Protein AF-A0A5T2U397-F1 (afdb_monomer)

Foldseek 3Di:
DPPDDQQADDPVLLVLLVCLLPVDDNVVSQVVCVVLVFDADPDSVRSSVRRRVVLSVCCVPPVPSSVVSSVVSCCQNVQWDDDPPDIDGNDDDPPVVVVVVLVVVVVVCVPDPADPDPVVVDDDPVCLVVDDAPDWDWRDWDDDDPDIDTDTDGRHDPPPDDDPDPVPPDDD

Sequence (172 aa):
MTGSVPVVLSESELKSILTLTERFTWNVARPIIASLGLPTGRGREATNEKILESLIDLKSKDRQKFDGIMANVNDLIFGQVVYGEKAIFSLTVDNSVIKTLNDRFSFQWNLMNQPSLLVDSILDDVQLQNAVKNQPELVNYSIQNTQSILVFSSVRELVVREKIPPSALAQY

Solvent-accessible surface area (backbone atoms only — not comparable to full-atom values): 10754 Å² total; per-residue (Å²): 133,87,75,78,74,81,76,71,75,50,73,67,59,49,51,52,56,51,46,56,56,66,75,36,62,63,89,60,24,52,59,53,44,46,74,70,72,42,60,80,43,98,46,70,67,56,18,53,55,45,36,53,54,52,48,36,50,30,51,72,77,37,49,68,62,37,52,52,49,51,49,54,52,47,50,59,57,70,31,41,51,73,58,88,96,42,80,45,76,61,77,91,68,59,67,70,58,54,49,53,52,49,56,50,51,53,53,52,55,74,72,45,89,72,70,92,46,76,69,74,73,59,72,52,78,68,53,55,71,72,48,68,60,72,45,79,41,84,76,46,79,49,76,55,94,97,43,75,51,77,41,70,47,62,50,72,71,82,78,79,80,70,83,75,56,79,86,75,56,83,82,128

Organism: Salmonella enterica (NCBI:txid28901)

pLDDT: mean 78.35, std 14.13, range [38.03, 92.44]

Mean predicted aligned error: 15.19 Å

Radius of gyration: 23.56 Å; Cα contacts (8 Å, |Δi|>4): 127; chains: 1; bounding box: 52×44×75 Å

Nearest PDB structures (foldseek):
  1a32-assembly1_A  TM=4.540E-01  e=9.486E+00  Geobacillus stearothermophilus
  6b8h-assembly1_o  TM=2.029E-01  e=6.629E+00  Saccharomyces cerevisiae S288C

Secondary structure (DSSP, 8-state):
----PPP---HHHHHHHHHHHHSS-HHHHHHHHHHTT----SSHHHHHHHHHHHHHHHHHH-HHHHHHHHHHHHHHHHTEEEETTEEEE-----HHHHHHHHHHHHHHHHHS---SSGGGGS--HHHHHHSPBT--EEEEEEEETTEEEEEEE-BPP--------GGGSPP-

Structure (mmCIF, N/CA/C/O backbone):
data_AF-A0A5T2U397-F1
#
_entry.id   AF-A0A5T2U397-F1
#
loop_
_atom_site.group_PDB
_atom_site.id
_atom_site.type_symbol
_atom_site.label_atom_id
_atom_site.label_alt_id
_atom_site.label_comp_id
_atom_site.label_asym_id
_atom_site.label_entity_id
_atom_site.label_seq_id
_atom_site.pdbx_PDB_ins_code
_atom_site.Cartn_x
_atom_site.Cartn_y
_atom_site.Cartn_z
_atom_site.occupancy
_atom_site.B_iso_or_equiv
_atom_site.auth_seq_id
_atom_site.auth_comp_id
_atom_site.auth_asym_id
_atom_site.auth_atom_id
_atom_site.pdbx_PDB_model_num
ATOM 1 N N . MET A 1 1 ? 26.317 2.665 -42.247 1.00 38.03 1 MET A N 1
ATOM 2 C CA . MET A 1 1 ? 26.560 2.661 -40.790 1.00 38.03 1 MET A CA 1
ATOM 3 C C . MET A 1 1 ? 25.249 2.985 -40.091 1.00 38.03 1 MET A C 1
ATOM 5 O O . MET A 1 1 ? 24.929 4.150 -39.918 1.00 38.03 1 MET A O 1
ATOM 9 N N . THR A 1 2 ? 24.438 1.979 -39.769 1.00 45.31 2 THR A N 1
ATOM 10 C CA . THR A 1 2 ? 23.265 2.162 -38.904 1.00 45.31 2 THR A CA 1
ATOM 11 C C . THR A 1 2 ? 23.770 2.184 -37.468 1.00 45.31 2 THR A C 1
ATOM 13 O O . THR A 1 2 ? 23.869 1.141 -36.827 1.00 45.31 2 THR A O 1
ATOM 16 N N . GLY A 1 3 ? 24.209 3.357 -37.006 1.00 43.94 3 GLY A N 1
ATOM 17 C CA . GLY A 1 3 ? 24.558 3.551 -35.603 1.00 43.94 3 GLY A CA 1
ATOM 18 C C . GLY A 1 3 ? 23.321 3.263 -34.764 1.00 43.94 3 GLY A C 1
ATOM 19 O O . GLY A 1 3 ? 22.310 3.948 -34.900 1.00 43.94 3 GLY A O 1
ATOM 20 N N . SER A 1 4 ? 23.372 2.202 -33.965 1.00 55.28 4 SER A N 1
ATOM 21 C CA . SER A 1 4 ? 22.336 1.865 -32.997 1.00 55.28 4 SER A CA 1
ATOM 22 C C . SER A 1 4 ? 22.145 3.055 -32.061 1.00 55.28 4 SER A C 1
ATOM 24 O O . SER A 1 4 ? 23.054 3.396 -31.304 1.00 55.28 4 SER A O 1
ATOM 26 N N . VAL A 1 5 ? 20.988 3.712 -32.154 1.00 61.97 5 VAL A N 1
ATOM 27 C CA . VAL A 1 5 ? 20.612 4.811 -31.259 1.00 61.97 5 VAL A CA 1
ATOM 28 C C . VAL A 1 5 ? 20.641 4.269 -29.826 1.00 61.97 5 VAL A C 1
ATOM 30 O O . VAL A 1 5 ? 20.021 3.229 -29.582 1.00 61.97 5 VAL A O 1
ATOM 33 N N . PRO A 1 6 ? 21.365 4.907 -28.887 1.00 71.94 6 PRO A N 1
ATOM 34 C CA . PRO A 1 6 ? 21.412 4.440 -27.509 1.00 71.94 6 PRO A CA 1
ATOM 35 C C . PRO A 1 6 ? 19.996 4.418 -26.931 1.00 71.94 6 PRO A C 1
ATOM 37 O O . PRO A 1 6 ? 19.263 5.406 -27.002 1.00 71.94 6 PRO A O 1
ATOM 40 N N . VAL A 1 7 ? 19.599 3.267 -26.387 1.00 79.00 7 VAL A N 1
ATOM 41 C CA . VAL A 1 7 ? 18.312 3.123 -25.707 1.00 79.00 7 VAL A CA 1
ATOM 42 C C . VAL A 1 7 ? 18.385 3.940 -24.425 1.00 79.00 7 VAL A C 1
ATOM 44 O O . VAL A 1 7 ? 19.198 3.661 -23.550 1.00 79.00 7 VAL A O 1
ATOM 47 N N . VAL A 1 8 ? 17.543 4.963 -24.331 1.00 86.69 8 VAL A N 1
ATOM 48 C CA . VAL A 1 8 ? 17.439 5.837 -23.162 1.00 86.69 8 VAL A CA 1
ATOM 49 C C . VAL A 1 8 ? 16.023 5.805 -22.601 1.00 86.69 8 VAL A C 1
ATOM 51 O O . VAL A 1 8 ? 15.048 5.483 -23.299 1.00 86.69 8 VAL A O 1
ATOM 54 N N . LEU A 1 9 ? 15.906 6.135 -21.318 1.00 85.19 9 LEU A N 1
ATOM 55 C CA . LEU A 1 9 ? 14.612 6.425 -20.720 1.00 85.19 9 LEU A CA 1
ATOM 56 C C . LEU A 1 9 ? 14.119 7.778 -21.235 1.00 85.19 9 LEU A C 1
ATOM 58 O O . LEU A 1 9 ? 14.885 8.729 -21.376 1.00 85.19 9 LEU A O 1
ATOM 62 N N . SER A 1 10 ? 12.832 7.846 -21.540 1.00 87.81 10 SER A N 1
ATOM 63 C CA . SER A 1 10 ? 12.141 9.102 -21.796 1.00 87.81 10 SER A CA 1
ATOM 64 C C . SER A 1 10 ? 12.023 9.911 -20.505 1.00 87.81 10 SER A C 1
ATOM 66 O O . SER A 1 10 ? 12.126 9.382 -19.396 1.00 87.81 10 SER A O 1
ATOM 68 N N . GLU A 1 11 ? 11.766 11.206 -20.646 1.00 85.38 11 GLU A N 1
ATOM 69 C CA . GLU A 1 11 ? 11.606 12.113 -19.510 1.00 85.38 11 GLU A CA 1
ATOM 70 C C . GLU A 1 11 ? 10.482 11.670 -18.555 1.00 85.38 11 GLU A C 1
ATOM 72 O O . GLU A 1 11 ? 10.632 11.743 -17.335 1.00 85.38 11 GLU A O 1
ATOM 77 N N . SER A 1 12 ? 9.374 11.146 -19.090 1.00 83.88 12 SER A N 1
ATOM 78 C CA . SER A 1 12 ? 8.251 10.650 -18.286 1.00 83.88 12 SER A CA 1
ATOM 79 C C . SER A 1 12 ? 8.600 9.378 -17.510 1.00 83.88 12 SER A C 1
ATOM 81 O O . SER A 1 12 ? 8.246 9.263 -16.334 1.00 83.88 12 SER A O 1
ATOM 83 N N . GLU A 1 13 ? 9.323 8.442 -18.131 1.00 87.81 13 GLU A N 1
ATOM 84 C CA . GLU A 1 13 ? 9.808 7.222 -17.472 1.00 87.81 13 GLU A CA 1
ATOM 85 C C . GLU A 1 13 ? 10.765 7.580 -16.329 1.00 87.81 13 GLU A C 1
ATOM 87 O O . GLU A 1 13 ? 10.585 7.118 -15.202 1.00 87.81 13 GLU A O 1
ATOM 92 N N . LEU A 1 14 ? 11.722 8.477 -16.589 1.00 87.69 14 LEU A N 1
ATOM 93 C CA . LEU A 1 14 ? 12.671 8.957 -15.586 1.00 87.69 14 LEU A CA 1
ATOM 94 C C . LEU A 1 14 ? 11.951 9.619 -14.403 1.00 87.69 14 LEU A C 1
ATOM 96 O O . LEU A 1 14 ? 12.207 9.282 -13.247 1.00 87.69 14 LEU A O 1
ATOM 100 N N . LYS A 1 15 ? 11.008 10.524 -14.686 1.00 85.81 15 LYS A N 1
ATOM 101 C CA . LYS A 1 15 ? 10.243 11.235 -13.656 1.00 85.81 15 LYS A CA 1
ATOM 102 C C . LYS A 1 15 ? 9.416 10.287 -12.792 1.00 85.81 15 LYS A C 1
ATOM 104 O O . LYS A 1 15 ? 9.335 10.488 -11.582 1.00 85.81 15 LYS A O 1
ATOM 109 N N . SER A 1 16 ? 8.836 9.247 -13.386 1.00 85.56 16 SER A N 1
ATOM 110 C CA . SER A 1 16 ? 8.057 8.242 -12.652 1.00 85.56 16 SER A CA 1
ATOM 111 C C . SER A 1 16 ? 8.948 7.467 -11.676 1.00 85.56 16 SER A C 1
ATOM 113 O O . SER A 1 16 ? 8.632 7.352 -10.495 1.00 85.56 16 SER A O 1
ATOM 115 N N . ILE A 1 17 ? 10.127 7.031 -12.123 1.00 85.38 17 ILE A N 1
ATOM 116 C CA . ILE A 1 17 ? 11.084 6.312 -11.271 1.00 85.38 17 ILE A CA 1
ATOM 117 C C . ILE A 1 17 ? 11.622 7.185 -10.134 1.00 85.38 17 ILE A C 1
ATOM 119 O O . ILE A 1 17 ? 11.670 6.730 -8.992 1.00 85.38 17 ILE A O 1
ATOM 123 N N . LEU A 1 18 ? 11.980 8.441 -10.409 1.00 85.31 18 LEU A N 1
ATOM 124 C CA . LEU A 1 18 ? 12.427 9.367 -9.362 1.00 85.31 18 LEU A CA 1
ATOM 125 C C . LEU A 1 18 ? 11.311 9.640 -8.346 1.00 85.31 18 LEU A C 1
ATOM 127 O O . LEU A 1 18 ? 11.536 9.588 -7.138 1.00 85.31 18 LEU A O 1
ATOM 131 N N . THR A 1 19 ? 10.076 9.811 -8.822 1.00 83.38 19 THR A N 1
ATOM 132 C CA . THR A 1 19 ? 8.913 9.993 -7.945 1.00 83.38 19 THR A CA 1
ATOM 133 C C . THR A 1 19 ? 8.720 8.793 -7.013 1.00 83.38 19 THR A C 1
ATOM 135 O O . THR A 1 19 ? 8.432 8.983 -5.833 1.00 83.38 19 THR A O 1
ATOM 138 N N . LEU A 1 20 ? 8.922 7.560 -7.491 1.00 81.62 20 LEU A N 1
ATOM 139 C CA . LEU A 1 20 ? 8.822 6.354 -6.661 1.00 81.62 20 LEU A CA 1
ATOM 140 C C . LEU A 1 20 ? 9.804 6.373 -5.478 1.00 81.62 20 LEU A C 1
ATOM 142 O O . LEU A 1 20 ? 9.455 5.938 -4.380 1.00 81.62 20 LEU A O 1
ATOM 146 N N . THR A 1 21 ? 11.031 6.858 -5.679 1.00 81.00 21 THR A N 1
ATOM 147 C CA . THR A 1 21 ? 12.078 6.795 -4.647 1.00 81.00 21 THR A CA 1
ATOM 148 C C . THR A 1 21 ? 12.099 8.010 -3.724 1.00 81.00 21 THR A C 1
ATOM 150 O O . THR A 1 21 ? 12.498 7.888 -2.557 1.00 81.00 21 THR A O 1
ATOM 153 N N . GLU A 1 22 ? 11.638 9.162 -4.209 1.00 82.44 22 GLU A N 1
ATOM 154 C CA . GLU A 1 22 ? 11.607 10.427 -3.473 1.00 82.44 22 GLU A CA 1
ATOM 155 C C . GLU A 1 22 ? 10.336 10.609 -2.640 1.00 82.44 22 GLU A C 1
ATOM 157 O O . GLU A 1 22 ? 10.405 11.153 -1.537 1.00 82.44 22 GLU A O 1
ATOM 162 N N . ARG A 1 23 ? 9.185 10.120 -3.121 1.00 74.44 23 ARG A N 1
ATOM 163 C CA . ARG A 1 23 ? 7.874 10.399 -2.509 1.00 74.44 23 ARG A CA 1
ATOM 164 C C . ARG A 1 23 ? 7.641 9.680 -1.180 1.00 74.44 23 ARG A C 1
ATOM 166 O O . ARG A 1 23 ? 6.899 10.193 -0.346 1.00 74.44 23 ARG A O 1
ATOM 173 N N . PHE A 1 24 ? 8.270 8.525 -0.949 1.00 70.88 24 PHE A N 1
ATOM 174 C CA . PHE A 1 24 ? 8.192 7.822 0.338 1.00 70.88 24 PHE A CA 1
ATOM 175 C C . PHE A 1 24 ? 9.459 8.000 1.158 1.00 70.88 24 PHE A C 1
ATOM 177 O O . PHE A 1 24 ? 10.569 8.109 0.630 1.00 70.88 24 PHE A O 1
ATOM 184 N N . THR A 1 25 ? 9.311 7.910 2.478 1.00 78.19 25 THR A N 1
ATOM 185 C CA . THR A 1 25 ? 10.452 7.690 3.364 1.00 78.19 25 THR A CA 1
ATOM 186 C C . THR A 1 25 ? 11.204 6.430 2.929 1.00 78.19 25 THR A C 1
ATOM 188 O O . THR A 1 25 ? 10.616 5.443 2.481 1.00 78.19 25 THR A O 1
ATOM 191 N N . TRP A 1 26 ? 12.532 6.454 3.033 1.00 80.81 26 TRP A N 1
ATOM 192 C CA . TRP A 1 26 ? 13.385 5.422 2.435 1.00 80.81 26 TRP A CA 1
ATOM 193 C C . TRP A 1 26 ? 13.087 3.994 2.930 1.00 80.81 26 TRP A C 1
ATOM 195 O O . TRP A 1 26 ? 13.143 3.035 2.162 1.00 80.81 26 TRP A O 1
ATOM 205 N N . ASN A 1 27 ? 12.707 3.858 4.202 1.00 75.44 27 ASN A N 1
ATOM 206 C CA . ASN A 1 27 ? 12.274 2.600 4.813 1.00 75.44 27 ASN A CA 1
ATOM 207 C C . ASN A 1 27 ? 11.004 2.002 4.180 1.00 75.44 27 ASN A C 1
ATOM 209 O O . ASN A 1 27 ? 10.816 0.793 4.265 1.00 75.44 27 ASN A O 1
ATOM 213 N N . VAL A 1 28 ? 10.161 2.823 3.549 1.00 75.62 28 VAL A N 1
ATOM 214 C CA . VAL A 1 28 ? 8.952 2.398 2.827 1.00 75.62 28 VAL A CA 1
ATOM 215 C C . VAL A 1 28 ? 9.245 2.212 1.337 1.00 75.62 28 VAL A C 1
ATOM 217 O O . VAL A 1 28 ? 8.825 1.217 0.754 1.00 75.62 28 VAL A O 1
ATOM 220 N N . ALA A 1 29 ? 10.021 3.114 0.727 1.00 79.50 29 ALA A N 1
ATOM 221 C CA . ALA A 1 29 ? 10.382 3.025 -0.691 1.00 79.50 29 ALA A CA 1
ATOM 222 C C . ALA A 1 29 ? 11.157 1.736 -1.016 1.00 79.50 29 ALA A C 1
ATOM 224 O O . ALA A 1 29 ? 10.879 1.068 -2.010 1.00 79.50 29 ALA A O 1
ATOM 225 N N . ARG A 1 30 ? 12.130 1.360 -0.174 1.00 81.94 30 ARG A N 1
ATOM 226 C CA . ARG A 1 30 ? 13.052 0.253 -0.467 1.00 81.94 30 ARG A CA 1
ATOM 227 C C . ARG A 1 30 ? 12.355 -1.114 -0.615 1.00 81.94 30 ARG A C 1
ATOM 229 O O . ARG A 1 30 ? 12.667 -1.799 -1.589 1.00 81.94 30 ARG A O 1
ATOM 236 N N . PRO A 1 31 ? 11.430 -1.532 0.273 1.00 80.06 31 PRO A N 1
ATOM 237 C CA . PRO A 1 31 ? 10.653 -2.757 0.070 1.00 80.06 31 PRO A CA 1
ATOM 238 C C . PRO A 1 31 ? 9.795 -2.750 -1.201 1.00 80.06 31 PRO A C 1
ATOM 240 O O . PRO A 1 31 ? 9.737 -3.769 -1.882 1.00 80.06 31 PRO A O 1
ATOM 243 N N . ILE A 1 32 ? 9.179 -1.612 -1.548 1.00 80.94 32 ILE A N 1
ATOM 244 C CA . ILE A 1 32 ? 8.340 -1.472 -2.754 1.00 80.94 32 ILE A CA 1
ATOM 245 C C . ILE A 1 32 ? 9.188 -1.642 -4.021 1.00 80.94 32 ILE A C 1
ATOM 247 O O . ILE A 1 32 ? 8.828 -2.382 -4.930 1.00 80.94 32 ILE A O 1
ATOM 251 N N . ILE A 1 33 ? 10.360 -1.004 -4.066 1.00 85.69 33 ILE A N 1
ATOM 252 C CA . ILE A 1 33 ? 11.318 -1.159 -5.171 1.00 85.69 33 ILE A CA 1
ATOM 253 C C . ILE A 1 33 ? 11.720 -2.633 -5.322 1.00 85.69 33 ILE A C 1
ATOM 255 O O . ILE A 1 33 ? 11.709 -3.174 -6.427 1.00 85.69 33 ILE A O 1
ATOM 259 N N . ALA A 1 34 ? 12.030 -3.305 -4.210 1.00 84.62 34 ALA A N 1
ATOM 260 C CA . ALA A 1 34 ? 12.409 -4.713 -4.232 1.00 84.62 34 ALA A CA 1
ATOM 261 C C . ALA A 1 34 ? 11.262 -5.630 -4.703 1.00 84.62 34 ALA A C 1
ATOM 263 O O . ALA A 1 34 ? 11.520 -6.577 -5.445 1.00 84.62 34 ALA A O 1
ATOM 264 N N . SER A 1 35 ? 10.005 -5.353 -4.330 1.00 81.81 35 SER A N 1
ATOM 265 C CA . SER A 1 35 ? 8.851 -6.158 -4.767 1.00 81.81 35 SER A CA 1
ATOM 266 C C . SER A 1 35 ? 8.533 -5.998 -6.254 1.00 81.81 35 SER A C 1
ATOM 268 O O . SER A 1 35 ? 7.986 -6.915 -6.857 1.00 81.81 35 SER A O 1
ATOM 270 N N . LEU A 1 36 ? 8.925 -4.874 -6.864 1.00 84.69 36 LEU A N 1
ATOM 271 C CA . LEU A 1 36 ? 8.894 -4.676 -8.318 1.00 84.69 36 LEU A CA 1
ATOM 272 C C . LEU A 1 36 ? 10.019 -5.434 -9.051 1.00 84.69 36 LEU A C 1
ATOM 274 O O . LEU A 1 36 ? 10.116 -5.363 -10.275 1.00 84.69 36 LEU A O 1
ATOM 278 N N . GLY A 1 37 ? 10.883 -6.150 -8.322 1.00 85.06 37 GLY A N 1
ATOM 279 C CA . GLY A 1 37 ? 12.027 -6.872 -8.880 1.00 85.06 37 GLY A CA 1
ATOM 280 C C . GLY A 1 37 ? 13.177 -5.959 -9.309 1.00 85.06 37 GLY A C 1
ATOM 281 O O . GLY A 1 37 ? 14.049 -6.394 -10.061 1.00 85.06 37 GLY A O 1
ATOM 282 N N . LEU A 1 38 ? 13.183 -4.703 -8.853 1.00 88.88 38 LEU A N 1
ATOM 283 C CA . LEU A 1 38 ? 14.223 -3.732 -9.166 1.00 88.88 38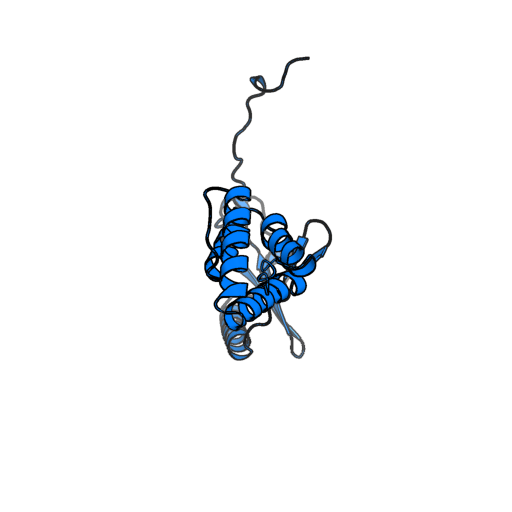 LEU A CA 1
ATOM 284 C C . LEU A 1 38 ? 15.406 -3.844 -8.186 1.00 88.88 38 LEU A C 1
ATOM 286 O O . LEU A 1 38 ? 15.221 -4.157 -7.003 1.00 88.88 38 LEU A O 1
ATOM 290 N N . PRO A 1 39 ? 16.644 -3.585 -8.647 1.00 88.75 39 PRO A N 1
ATOM 291 C CA . PRO A 1 39 ? 17.828 -3.691 -7.804 1.00 88.75 39 PRO A CA 1
ATOM 292 C C . PRO A 1 39 ? 17.838 -2.624 -6.704 1.00 88.75 39 PRO A C 1
ATOM 294 O O . PRO A 1 39 ? 17.391 -1.497 -6.897 1.00 88.75 39 PRO A O 1
ATOM 297 N N . THR A 1 40 ? 18.421 -2.963 -5.550 1.00 86.94 40 THR A N 1
ATOM 298 C CA . THR A 1 40 ? 18.607 -2.016 -4.439 1.00 86.94 40 THR A CA 1
ATOM 299 C C . THR A 1 40 ? 20.090 -1.745 -4.159 1.00 86.94 40 THR A C 1
ATOM 301 O O . THR A 1 40 ? 20.968 -2.606 -4.293 1.00 86.94 40 THR A O 1
ATOM 304 N N . GLY A 1 41 ? 20.393 -0.498 -3.806 1.00 83.94 41 GLY A N 1
ATOM 305 C CA . GLY A 1 41 ? 21.705 -0.016 -3.382 1.00 83.94 41 GLY A CA 1
ATOM 306 C C . GLY A 1 41 ? 21.811 0.132 -1.861 1.00 83.94 41 GLY A C 1
ATOM 307 O O . GLY A 1 41 ? 20.870 -0.145 -1.115 1.00 83.94 41 GLY A O 1
ATOM 308 N N . ARG A 1 42 ? 22.977 0.591 -1.382 1.00 83.00 42 ARG A N 1
ATOM 309 C CA . ARG A 1 42 ? 23.209 0.873 0.052 1.00 83.00 42 ARG A CA 1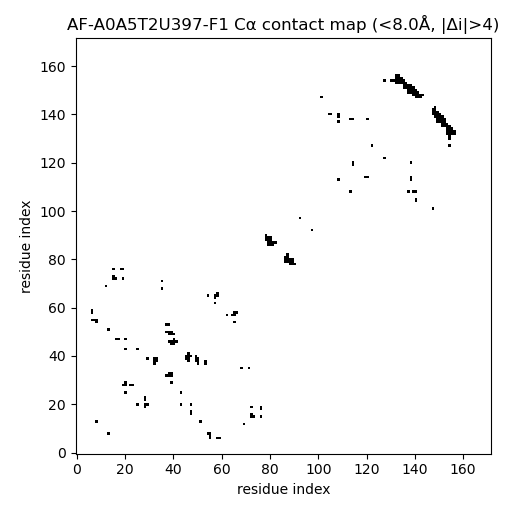
ATOM 310 C C . ARG A 1 42 ? 22.482 2.131 0.555 1.00 83.00 42 ARG A C 1
ATOM 312 O O . ARG A 1 42 ? 22.376 2.322 1.760 1.00 83.00 42 ARG A O 1
ATOM 319 N N . GLY A 1 43 ? 21.957 2.951 -0.350 1.00 84.94 43 GLY A N 1
ATOM 320 C CA . GLY A 1 43 ? 21.209 4.172 -0.060 1.00 84.94 43 GLY A CA 1
ATOM 321 C C . GLY A 1 43 ? 20.307 4.549 -1.233 1.00 84.94 43 GLY A C 1
ATOM 322 O O . GLY A 1 43 ? 20.258 3.821 -2.228 1.00 84.94 43 GLY A O 1
ATOM 323 N N . ARG A 1 44 ? 19.593 5.672 -1.112 1.00 85.06 44 ARG A N 1
ATOM 324 C CA . ARG A 1 44 ? 18.627 6.133 -2.121 1.00 85.06 44 ARG A CA 1
ATOM 325 C C . ARG A 1 44 ? 19.298 6.434 -3.464 1.00 85.06 44 ARG A C 1
ATOM 327 O O . ARG A 1 44 ? 18.889 5.867 -4.467 1.00 85.06 44 ARG A O 1
ATOM 334 N N . GLU A 1 45 ? 20.366 7.228 -3.470 1.00 86.56 45 GLU A N 1
ATOM 335 C CA . GLU A 1 45 ? 21.105 7.609 -4.689 1.00 86.56 45 GLU A CA 1
ATOM 336 C C . GLU A 1 45 ? 21.660 6.384 -5.427 1.00 86.56 45 GLU A C 1
ATOM 338 O O . GLU A 1 45 ? 21.306 6.134 -6.575 1.00 86.56 45 GLU A O 1
ATOM 343 N N . ALA A 1 46 ? 22.395 5.523 -4.716 1.00 87.06 46 ALA A N 1
ATOM 344 C CA . ALA A 1 46 ? 22.920 4.274 -5.272 1.00 87.06 46 ALA A CA 1
ATOM 345 C C . ALA A 1 46 ? 21.823 3.284 -5.713 1.00 87.06 46 ALA A C 1
ATOM 347 O O . ALA A 1 46 ? 22.096 2.340 -6.451 1.00 87.06 46 ALA A O 1
ATOM 348 N N . THR A 1 47 ? 20.594 3.424 -5.209 1.00 88.12 47 THR A N 1
ATOM 349 C CA . THR A 1 47 ? 19.454 2.635 -5.692 1.00 88.12 47 THR A CA 1
ATOM 350 C C . THR A 1 47 ? 18.889 3.237 -6.970 1.00 88.12 47 THR A C 1
ATOM 352 O O . THR A 1 47 ? 18.640 2.487 -7.905 1.00 88.12 47 THR A O 1
ATOM 355 N N . ASN A 1 48 ? 18.753 4.563 -7.045 1.00 88.88 48 ASN A N 1
ATOM 356 C CA . ASN A 1 48 ? 18.318 5.255 -8.257 1.00 88.88 48 ASN A CA 1
ATOM 357 C C . ASN A 1 48 ? 19.229 4.912 -9.438 1.00 88.88 48 ASN A C 1
ATOM 359 O O . ASN A 1 48 ? 18.729 4.466 -10.462 1.00 88.88 48 ASN A O 1
ATOM 363 N N . GLU A 1 49 ? 20.549 5.019 -9.273 1.00 89.00 49 GLU A N 1
ATOM 364 C CA . GLU A 1 49 ? 21.515 4.678 -10.328 1.00 89.00 49 GLU A CA 1
ATOM 365 C C . GLU A 1 49 ? 21.321 3.243 -10.839 1.00 89.00 49 GLU A C 1
ATOM 367 O O . GLU A 1 49 ? 21.111 3.027 -12.032 1.00 89.00 49 GLU A O 1
ATOM 372 N N . LYS A 1 50 ? 21.262 2.264 -9.927 1.00 91.62 50 LYS A N 1
ATOM 373 C CA . LYS A 1 50 ? 21.057 0.852 -10.286 1.00 91.62 50 LYS A CA 1
ATOM 374 C C . LYS A 1 50 ? 19.715 0.584 -10.961 1.00 91.62 50 LYS A C 1
ATOM 376 O O . LYS A 1 50 ? 19.642 -0.260 -11.853 1.00 91.62 50 LYS A O 1
ATOM 381 N N . ILE A 1 51 ? 18.644 1.242 -10.514 1.00 91.00 51 ILE A N 1
ATOM 382 C CA . ILE A 1 51 ? 17.324 1.115 -11.140 1.00 91.00 51 ILE A CA 1
ATOM 383 C C . ILE A 1 51 ? 17.396 1.627 -12.576 1.00 91.00 51 ILE A C 1
ATOM 385 O O . ILE A 1 51 ? 16.931 0.939 -13.481 1.00 91.00 51 ILE A O 1
ATOM 389 N N . LEU A 1 52 ? 17.987 2.805 -12.791 1.00 90.75 52 LEU A N 1
ATOM 390 C CA . LEU A 1 52 ? 18.091 3.414 -14.116 1.00 90.75 52 LEU A CA 1
ATOM 391 C C . LEU A 1 52 ? 18.911 2.537 -15.066 1.00 90.75 52 LEU A C 1
ATOM 393 O O . LEU A 1 52 ? 18.445 2.246 -16.166 1.00 90.75 52 LEU A O 1
ATOM 397 N N . GLU A 1 53 ? 20.067 2.041 -14.622 1.00 90.69 53 GLU A N 1
ATOM 398 C CA . GLU A 1 53 ? 20.888 1.096 -15.389 1.00 90.69 53 GLU A CA 1
ATOM 399 C C . GLU A 1 53 ? 20.107 -0.176 -15.748 1.00 90.69 53 GLU A C 1
ATOM 401 O O . GLU A 1 53 ? 20.061 -0.581 -16.911 1.00 90.69 53 GLU A O 1
ATOM 406 N N . SER A 1 54 ? 19.432 -0.781 -14.765 1.00 91.25 54 SER A N 1
ATOM 407 C CA . SER A 1 54 ? 18.657 -2.006 -14.973 1.00 91.25 54 SER A CA 1
ATOM 408 C C . SER A 1 54 ? 17.462 -1.798 -15.901 1.00 91.25 54 SER A C 1
ATOM 410 O O . SER A 1 54 ? 17.128 -2.703 -16.662 1.00 91.25 54 SER A O 1
ATOM 412 N N . LEU A 1 55 ? 16.793 -0.646 -15.836 1.00 90.75 55 LEU A N 1
ATOM 413 C CA . LEU A 1 55 ? 15.648 -0.335 -16.687 1.00 90.75 55 LEU A CA 1
ATOM 414 C C . LEU A 1 55 ? 16.070 -0.032 -18.123 1.00 90.75 55 LEU A C 1
ATOM 416 O O . LEU A 1 55 ? 15.374 -0.451 -19.042 1.00 90.75 55 LEU A O 1
ATOM 420 N N . ILE A 1 56 ? 17.207 0.637 -18.329 1.00 91.38 56 ILE A N 1
ATOM 421 C CA . ILE A 1 56 ? 17.791 0.832 -19.664 1.00 91.38 56 ILE A CA 1
ATOM 422 C C . ILE A 1 56 ? 18.133 -0.525 -20.291 1.00 91.38 56 ILE A C 1
ATOM 424 O O . ILE A 1 56 ? 17.761 -0.787 -21.439 1.00 91.38 56 ILE A O 1
ATOM 428 N N . ASP A 1 57 ? 18.772 -1.414 -19.523 1.00 90.62 57 ASP A N 1
ATOM 429 C CA . ASP A 1 57 ? 19.102 -2.764 -19.981 1.00 90.62 57 ASP A CA 1
ATOM 430 C C . ASP A 1 57 ? 17.837 -3.565 -20.329 1.00 90.62 57 ASP A C 1
ATOM 432 O O . ASP A 1 57 ? 17.731 -4.115 -21.428 1.00 90.62 57 ASP A O 1
ATOM 436 N N . LEU A 1 58 ? 16.827 -3.548 -19.450 1.00 90.88 58 LEU A N 1
ATOM 437 C CA . LEU A 1 58 ? 15.533 -4.196 -19.684 1.00 90.88 58 LEU A CA 1
ATOM 438 C C . LEU A 1 58 ? 14.813 -3.629 -20.906 1.00 90.88 58 LEU A C 1
ATOM 440 O O . LEU A 1 58 ? 14.341 -4.399 -21.732 1.00 90.88 58 LEU A O 1
ATOM 444 N N . LYS A 1 59 ? 14.779 -2.307 -21.087 1.00 90.81 59 LYS A N 1
ATOM 445 C CA . LYS A 1 59 ? 14.144 -1.672 -22.251 1.00 90.81 59 LYS A CA 1
ATOM 446 C C . LYS A 1 59 ? 14.772 -2.127 -23.570 1.00 90.81 59 LYS A C 1
ATOM 448 O O . LYS A 1 59 ? 14.081 -2.198 -24.585 1.00 90.81 59 LYS A O 1
ATOM 453 N N . SER A 1 60 ? 16.069 -2.443 -23.552 1.00 88.94 60 SER A N 1
ATOM 454 C CA . SER A 1 60 ? 16.794 -2.950 -24.719 1.00 88.94 60 SER A CA 1
ATOM 455 C C . SER A 1 60 ? 16.598 -4.453 -24.965 1.00 88.94 60 SER A C 1
ATOM 457 O O . SER A 1 60 ? 16.489 -4.863 -26.120 1.00 88.94 60 SER A O 1
ATOM 459 N N . LYS A 1 61 ? 16.538 -5.273 -23.904 1.00 91.56 61 LYS A N 1
ATOM 460 C CA . LYS A 1 61 ? 16.524 -6.747 -23.988 1.00 91.56 61 LYS A CA 1
ATOM 461 C C . LYS A 1 61 ? 15.130 -7.366 -23.920 1.00 91.56 61 LYS A C 1
ATOM 463 O O . LYS A 1 61 ? 14.884 -8.381 -24.561 1.00 91.56 61 LYS A O 1
ATOM 468 N N . ASP A 1 62 ? 14.243 -6.781 -23.126 1.00 90.44 62 ASP A N 1
ATOM 469 C CA . ASP A 1 62 ? 12.914 -7.298 -22.807 1.00 90.44 62 ASP A CA 1
ATOM 470 C C . ASP A 1 62 ? 11.933 -6.140 -22.573 1.00 90.44 62 ASP A C 1
ATOM 472 O O . ASP A 1 62 ? 11.629 -5.722 -21.449 1.00 90.44 62 ASP A O 1
ATOM 476 N N . ARG A 1 63 ? 11.435 -5.607 -23.690 1.00 89.94 63 ARG A N 1
ATOM 477 C CA . ARG A 1 63 ? 10.527 -4.460 -23.685 1.00 89.94 63 ARG A CA 1
ATOM 478 C C . ARG A 1 63 ? 9.196 -4.757 -22.993 1.00 89.94 63 ARG A C 1
ATOM 480 O O . ARG A 1 63 ? 8.662 -3.873 -22.339 1.00 89.94 63 ARG A O 1
ATOM 487 N N . GLN A 1 64 ? 8.687 -5.988 -23.076 1.00 91.25 64 GLN A N 1
ATOM 488 C CA . GLN A 1 64 ? 7.428 -6.356 -22.420 1.00 91.25 64 GLN A CA 1
ATOM 489 C C . GLN A 1 64 ? 7.555 -6.293 -20.899 1.00 91.25 64 GLN A C 1
ATOM 491 O O . GLN A 1 64 ? 6.694 -5.727 -20.224 1.00 91.25 64 GLN A O 1
ATOM 496 N N . LYS A 1 65 ? 8.649 -6.831 -20.352 1.00 89.94 65 LYS A N 1
ATOM 497 C CA . LYS A 1 65 ? 8.918 -6.742 -18.917 1.00 89.94 65 LYS A CA 1
ATOM 498 C C . LYS A 1 65 ? 9.145 -5.300 -18.470 1.00 89.94 65 LYS A C 1
ATOM 500 O O . LYS A 1 65 ? 8.655 -4.917 -17.410 1.00 89.94 65 LYS A O 1
ATOM 505 N N . PHE A 1 66 ? 9.852 -4.504 -19.274 1.00 92.44 66 PHE A N 1
ATOM 506 C CA . PHE A 1 66 ? 10.016 -3.072 -19.025 1.00 92.44 66 PHE A CA 1
ATOM 507 C C . PHE A 1 66 ? 8.661 -2.351 -18.942 1.00 92.44 66 PHE A C 1
ATOM 509 O O . PHE A 1 66 ? 8.383 -1.694 -17.938 1.00 92.44 66 PHE A O 1
ATOM 516 N N . ASP A 1 67 ? 7.799 -2.531 -19.946 1.00 91.06 67 ASP A N 1
ATOM 517 C CA . ASP A 1 67 ? 6.484 -1.888 -20.006 1.00 91.06 67 ASP A CA 1
ATOM 518 C C . ASP A 1 67 ? 5.600 -2.310 -18.814 1.00 91.06 67 ASP A C 1
ATOM 520 O O . ASP A 1 67 ? 4.937 -1.470 -18.205 1.00 91.06 67 ASP A O 1
ATOM 524 N N . GLY A 1 68 ? 5.650 -3.586 -18.408 1.00 91.88 68 GLY A N 1
ATOM 525 C CA . GLY A 1 68 ? 4.935 -4.086 -17.229 1.00 91.88 68 GLY A CA 1
ATOM 526 C C . GLY A 1 68 ? 5.417 -3.477 -15.906 1.00 91.88 68 GLY A C 1
ATOM 527 O O . GLY A 1 68 ? 4.603 -3.122 -15.054 1.00 91.88 68 GLY A O 1
ATOM 528 N N . ILE A 1 69 ? 6.732 -3.302 -15.729 1.00 89.94 69 ILE A N 1
ATOM 529 C CA . ILE A 1 69 ? 7.281 -2.619 -14.546 1.00 89.94 69 ILE A CA 1
ATOM 530 C C . ILE A 1 69 ? 6.836 -1.155 -14.530 1.00 89.94 69 ILE A C 1
ATOM 532 O O . ILE A 1 69 ? 6.381 -0.674 -13.494 1.00 89.94 69 ILE A O 1
ATOM 536 N N . MET A 1 70 ? 6.922 -0.455 -15.665 1.00 91.12 70 MET A N 1
ATOM 537 C CA . MET A 1 70 ? 6.504 0.945 -15.756 1.00 91.12 70 MET A CA 1
ATOM 538 C C . MET A 1 70 ? 5.009 1.126 -15.486 1.00 91.12 70 MET A C 1
ATOM 540 O O . MET A 1 70 ? 4.639 2.084 -14.811 1.00 91.12 70 MET A O 1
ATOM 544 N N . ALA A 1 71 ? 4.160 0.202 -15.944 1.00 88.12 71 ALA A N 1
ATOM 545 C CA . ALA A 1 71 ? 2.736 0.203 -15.619 1.00 88.12 71 ALA A CA 1
ATOM 546 C C . ALA A 1 71 ? 2.506 0.104 -14.102 1.00 88.12 71 ALA A C 1
ATOM 548 O O . ALA A 1 71 ? 1.848 0.968 -13.534 1.00 88.12 71 ALA A O 1
ATOM 549 N N . ASN A 1 72 ? 3.150 -0.852 -13.424 1.00 86.50 72 ASN A N 1
ATOM 550 C CA . ASN A 1 72 ? 3.031 -1.001 -11.969 1.00 86.50 72 ASN A CA 1
ATOM 551 C C . ASN A 1 72 ? 3.551 0.225 -11.201 1.00 86.50 72 ASN A C 1
ATOM 553 O O . ASN A 1 72 ? 2.960 0.638 -10.204 1.00 86.50 72 ASN A O 1
ATOM 557 N N . VAL A 1 73 ? 4.661 0.821 -11.650 1.00 86.56 73 VAL A N 1
ATOM 558 C CA . VAL A 1 73 ? 5.195 2.062 -11.066 1.00 86.56 73 VAL A CA 1
ATOM 559 C C . VAL A 1 73 ? 4.189 3.201 -11.219 1.00 86.56 73 VAL A C 1
ATOM 561 O O . VAL A 1 73 ? 3.919 3.917 -10.256 1.00 86.56 73 VAL A O 1
ATOM 564 N N . ASN A 1 74 ? 3.608 3.349 -12.407 1.00 84.56 74 ASN A N 1
ATOM 565 C CA . ASN A 1 74 ? 2.599 4.362 -12.678 1.00 84.56 74 ASN A CA 1
ATOM 566 C C . ASN A 1 74 ? 1.342 4.136 -11.836 1.00 84.56 74 ASN A C 1
ATOM 568 O O . ASN A 1 74 ? 0.884 5.080 -11.201 1.00 84.56 74 ASN A O 1
ATOM 572 N N . ASP A 1 75 ? 0.837 2.909 -11.738 1.00 81.44 75 ASP A N 1
ATOM 573 C CA . ASP A 1 75 ? -0.318 2.574 -10.899 1.00 81.44 75 ASP A CA 1
ATOM 574 C C . ASP A 1 75 ? -0.069 2.925 -9.428 1.00 81.44 75 ASP A C 1
ATOM 576 O O . ASP A 1 75 ? -0.935 3.490 -8.761 1.00 81.44 75 ASP A O 1
ATOM 580 N N . LEU A 1 76 ? 1.143 2.678 -8.923 1.00 77.31 76 LEU A N 1
ATOM 581 C CA . LEU A 1 76 ? 1.528 3.068 -7.567 1.00 77.31 76 LEU A CA 1
ATOM 582 C C . LEU A 1 76 ? 1.578 4.589 -7.388 1.00 77.31 76 LEU A C 1
ATOM 584 O O . LEU A 1 76 ? 1.155 5.092 -6.348 1.00 77.31 76 LEU A O 1
ATOM 588 N N . ILE A 1 77 ? 2.092 5.331 -8.369 1.00 76.88 77 ILE A N 1
ATOM 589 C CA . ILE A 1 77 ? 2.209 6.794 -8.300 1.00 76.88 77 ILE A CA 1
ATOM 590 C C . ILE A 1 77 ? 0.839 7.465 -8.452 1.00 76.88 77 ILE A C 1
ATOM 592 O O . ILE A 1 77 ? 0.528 8.395 -7.700 1.00 76.88 77 ILE A O 1
ATOM 596 N N . PHE A 1 78 ? 0.026 7.008 -9.404 1.00 70.94 78 PHE A N 1
ATOM 597 C CA . PHE A 1 78 ? -1.287 7.568 -9.727 1.00 70.94 78 PHE A CA 1
ATOM 598 C C . PHE A 1 78 ? -2.389 7.085 -8.787 1.00 70.94 78 PHE A C 1
ATOM 600 O O . PHE A 1 78 ? -3.330 7.831 -8.530 1.00 70.94 78 PHE A O 1
ATOM 607 N N . GLY A 1 79 ? -2.244 5.904 -8.185 1.00 64.31 79 GLY A N 1
ATOM 608 C CA . GLY A 1 79 ? -3.110 5.419 -7.110 1.00 64.31 79 GLY A CA 1
ATOM 609 C C . GLY A 1 79 ? -2.970 6.208 -5.805 1.00 64.31 79 GLY A C 1
ATOM 610 O O . GLY A 1 79 ? -3.529 5.809 -4.789 1.00 64.31 79 GLY A O 1
ATOM 611 N N . GLN A 1 80 ? -2.215 7.310 -5.786 1.00 63.66 80 GLN A N 1
ATOM 612 C CA . GLN A 1 80 ? -1.935 8.081 -4.580 1.00 63.66 80 GLN A CA 1
ATOM 613 C C . GLN A 1 80 ? -2.238 9.562 -4.749 1.00 63.66 80 GLN A C 1
ATOM 615 O O . GLN A 1 80 ? -1.622 10.258 -5.562 1.00 63.66 80 GLN A O 1
ATOM 620 N N . VAL A 1 81 ? -3.101 10.073 -3.873 1.00 54.94 81 VAL A N 1
ATOM 621 C CA . VAL A 1 81 ? -3.346 11.506 -3.701 1.00 54.94 81 VAL A CA 1
ATOM 622 C C . VAL A 1 81 ? -2.599 11.959 -2.451 1.00 54.94 81 VAL A C 1
ATOM 624 O O . VAL A 1 81 ? -2.799 11.421 -1.368 1.00 54.94 81 VAL A O 1
ATOM 627 N N . VAL A 1 82 ? -1.710 12.941 -2.582 1.00 53.22 82 VAL A N 1
ATOM 628 C CA . VAL A 1 82 ? -1.068 13.574 -1.419 1.00 53.22 82 VAL A CA 1
ATOM 629 C C . VAL A 1 82 ? -1.846 14.845 -1.104 1.00 53.22 82 VAL A C 1
ATOM 631 O O . VAL A 1 82 ? -1.971 15.713 -1.964 1.00 53.22 82 VAL A O 1
ATOM 634 N N . TYR A 1 83 ? -2.381 14.939 0.114 1.00 43.16 83 TYR A N 1
ATOM 635 C CA . TYR A 1 83 ? -3.068 16.127 0.618 1.00 43.16 83 TYR A CA 1
ATOM 636 C C . TYR A 1 83 ? -2.353 16.629 1.878 1.00 43.16 83 TYR A C 1
ATOM 638 O O . TYR A 1 83 ? -2.458 16.031 2.953 1.00 43.16 83 TYR A O 1
ATOM 646 N N . GLY A 1 84 ? -1.596 17.723 1.741 1.00 59.59 84 GLY A N 1
ATOM 647 C CA . GLY A 1 84 ? -0.727 18.237 2.805 1.00 59.59 84 GLY A CA 1
ATOM 648 C C . GLY A 1 84 ? 0.350 17.219 3.197 1.00 59.59 84 GLY A C 1
ATOM 649 O O . GLY A 1 84 ? 1.021 16.663 2.333 1.00 59.59 84 GLY A O 1
ATOM 650 N N . GLU A 1 85 ? 0.485 16.936 4.494 1.00 50.44 85 GLU A N 1
ATOM 651 C CA . GLU A 1 85 ? 1.410 15.917 5.027 1.00 50.44 85 GLU A CA 1
ATOM 652 C C . GLU A 1 85 ? 0.850 14.481 4.976 1.00 50.44 85 GLU A C 1
ATOM 654 O O . GLU A 1 85 ? 1.500 13.536 5.426 1.00 50.44 85 GLU A O 1
ATOM 659 N N . LYS A 1 86 ? -0.375 14.285 4.469 1.00 42.53 86 LYS A N 1
ATOM 660 C CA . LYS A 1 86 ? -1.054 12.984 4.478 1.00 42.53 86 LYS A CA 1
ATOM 661 C C . LYS A 1 86 ? -1.038 12.359 3.085 1.00 42.53 86 LYS A C 1
ATOM 663 O O . LYS A 1 86 ? -1.480 12.965 2.109 1.00 42.53 86 LYS A O 1
ATOM 668 N N . ALA A 1 87 ? -0.564 11.117 3.005 1.00 46.56 87 ALA A N 1
ATOM 669 C CA . ALA A 1 87 ? -0.684 10.286 1.812 1.00 46.56 87 ALA A CA 1
ATOM 670 C C . ALA A 1 87 ? -2.007 9.506 1.856 1.00 46.56 87 ALA A C 1
ATOM 672 O O . ALA A 1 87 ? -2.265 8.767 2.808 1.00 46.56 87 ALA A O 1
ATOM 673 N N . ILE A 1 88 ? -2.844 9.684 0.834 1.00 50.62 88 ILE A N 1
ATOM 674 C CA . ILE A 1 88 ? -4.087 8.941 0.619 1.00 50.62 88 ILE A CA 1
ATOM 675 C C . ILE A 1 88 ? -3.807 7.900 -0.462 1.00 50.62 88 ILE A C 1
ATOM 677 O O . ILE A 1 88 ? -3.430 8.246 -1.583 1.00 50.62 88 ILE A O 1
ATOM 681 N N . PHE A 1 89 ? -3.987 6.626 -0.121 1.00 53.91 89 PHE A N 1
ATOM 682 C CA . PHE A 1 89 ? -3.795 5.504 -1.034 1.00 53.91 89 PHE A CA 1
ATOM 683 C C . PHE A 1 89 ? -5.153 5.021 -1.543 1.00 53.91 89 PHE A C 1
ATOM 685 O O . PHE A 1 89 ? -6.024 4.661 -0.753 1.00 53.91 89 PHE A O 1
ATOM 692 N N . SER A 1 90 ? -5.318 4.987 -2.859 1.00 51.00 90 SER A N 1
ATOM 693 C CA . SER A 1 90 ? -6.392 4.275 -3.541 1.00 51.00 90 SER A CA 1
ATOM 694 C C . SER A 1 90 ? -5.854 2.910 -3.952 1.00 51.00 90 SER A C 1
ATOM 696 O O . SER A 1 90 ? -5.170 2.775 -4.964 1.00 51.00 90 SER A O 1
ATOM 698 N N . LEU A 1 91 ? -6.122 1.896 -3.132 1.00 59.81 91 LEU A N 1
ATOM 699 C CA . LEU A 1 91 ? -5.748 0.514 -3.420 1.00 59.81 91 LEU A CA 1
ATOM 700 C C . LEU A 1 91 ? -6.939 -0.199 -4.058 1.00 59.81 91 LEU A C 1
ATOM 702 O O . LEU A 1 91 ? -7.989 -0.335 -3.430 1.00 59.81 91 LEU A O 1
ATOM 706 N N . THR A 1 92 ? -6.768 -0.691 -5.283 1.00 59.12 92 THR A N 1
ATOM 707 C CA . THR A 1 92 ? -7.709 -1.649 -5.868 1.00 59.12 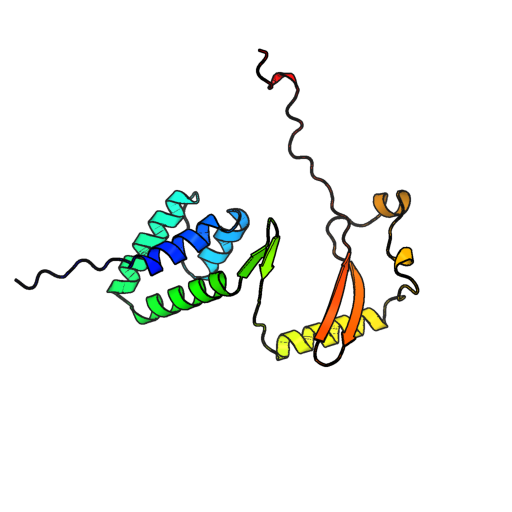92 THR A CA 1
ATOM 708 C C . THR A 1 92 ? -7.391 -3.021 -5.289 1.00 59.12 92 THR A C 1
ATOM 710 O O . THR A 1 92 ? -6.343 -3.598 -5.568 1.00 59.12 92 THR A O 1
ATOM 713 N N . VAL A 1 93 ? -8.278 -3.527 -4.442 1.00 67.19 93 VAL A N 1
ATOM 714 C CA . VAL A 1 93 ? -8.156 -4.847 -3.819 1.00 67.19 93 VAL A CA 1
ATOM 715 C C . VAL A 1 93 ? -9.182 -5.770 -4.468 1.00 67.19 93 VAL A C 1
ATOM 717 O O . VAL A 1 93 ? -10.288 -5.336 -4.784 1.00 67.19 93 VAL A O 1
ATOM 720 N N . ASP A 1 94 ? -8.823 -7.038 -4.675 1.00 78.81 94 ASP A N 1
ATOM 721 C CA . ASP A 1 94 ? -9.750 -8.048 -5.192 1.00 78.81 94 ASP A CA 1
ATOM 722 C C . ASP A 1 94 ? -11.039 -8.081 -4.348 1.00 78.81 94 ASP A C 1
ATOM 724 O O . ASP A 1 94 ? -10.996 -8.118 -3.113 1.00 78.81 94 ASP A O 1
ATOM 728 N N . ASN A 1 95 ? -12.197 -8.087 -5.014 1.00 79.75 95 ASN A N 1
ATOM 729 C CA . ASN A 1 95 ? -13.508 -8.122 -4.366 1.00 79.75 95 ASN A CA 1
ATOM 730 C C . ASN A 1 95 ? -13.655 -9.301 -3.392 1.00 79.75 95 ASN A C 1
ATOM 732 O O . ASN A 1 95 ? -14.316 -9.168 -2.363 1.00 79.75 95 ASN A O 1
ATOM 736 N N . SER A 1 96 ? -13.036 -10.447 -3.685 1.00 83.75 96 SER A N 1
ATOM 737 C CA . SER A 1 96 ? -13.031 -11.616 -2.798 1.00 83.75 96 SER A CA 1
ATOM 738 C C . SER A 1 96 ? -12.275 -11.352 -1.492 1.00 83.75 96 SER A C 1
ATOM 740 O O . SER A 1 96 ? -12.733 -11.751 -0.417 1.00 83.75 96 SER A O 1
ATOM 742 N N . VAL A 1 97 ? -11.163 -10.616 -1.559 1.00 82.69 97 VAL A N 1
ATOM 743 C CA . VAL A 1 97 ? -10.376 -10.202 -0.393 1.00 82.69 97 VAL A CA 1
ATOM 744 C C . VAL A 1 97 ? -11.150 -9.169 0.421 1.00 82.69 97 VAL A C 1
ATOM 746 O O . VAL A 1 97 ? -11.264 -9.328 1.636 1.00 82.69 97 VAL A O 1
ATOM 749 N N . ILE A 1 98 ? -11.756 -8.168 -0.229 1.00 82.38 98 ILE A N 1
ATOM 750 C CA . ILE A 1 98 ? -12.619 -7.184 0.446 1.00 82.38 98 ILE A CA 1
ATOM 751 C C . ILE A 1 98 ? -13.789 -7.871 1.152 1.00 82.38 98 ILE A C 1
ATOM 753 O O . ILE A 1 98 ? -14.052 -7.581 2.318 1.00 82.38 98 ILE A O 1
ATOM 757 N N . LYS A 1 99 ? -14.452 -8.823 0.488 1.00 86.31 99 LYS A N 1
ATOM 758 C CA . LYS A 1 99 ? -15.544 -9.596 1.084 1.00 86.31 99 LYS A CA 1
ATOM 759 C C . LYS A 1 99 ? -15.072 -10.390 2.301 1.00 86.31 99 LYS A C 1
ATOM 761 O O . LYS A 1 99 ? -15.686 -10.298 3.355 1.00 86.31 99 LYS A O 1
ATOM 766 N N . THR A 1 100 ? -13.942 -11.085 2.189 1.00 88.81 100 THR A N 1
ATOM 767 C CA . THR A 1 100 ? -13.366 -11.866 3.297 1.00 88.81 100 THR A CA 1
ATOM 768 C C . THR A 1 100 ? -13.018 -10.983 4.499 1.00 88.81 100 THR A C 1
ATOM 770 O O . THR A 1 100 ? -13.296 -11.347 5.641 1.00 88.81 100 THR A O 1
ATOM 773 N N . LEU A 1 101 ? -12.425 -9.809 4.258 1.00 87.31 101 LEU A N 1
ATOM 774 C CA . LEU A 1 101 ? -12.138 -8.831 5.310 1.00 87.31 101 LEU A CA 1
ATOM 775 C C . LEU A 1 101 ? -13.426 -8.331 5.962 1.00 87.31 101 LEU A C 1
ATOM 777 O O . LEU A 1 101 ? -13.513 -8.285 7.187 1.00 87.31 101 LEU A O 1
ATOM 781 N N . ASN A 1 102 ? -14.428 -7.997 5.151 1.00 88.81 102 ASN A N 1
ATOM 782 C CA . ASN A 1 102 ? -15.709 -7.519 5.640 1.00 88.81 102 ASN A CA 1
ATOM 783 C C . ASN A 1 10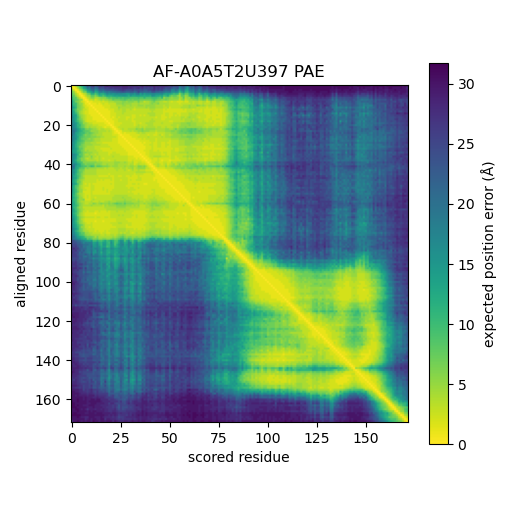2 ? -16.411 -8.562 6.519 1.00 88.81 102 ASN A C 1
ATOM 785 O O . ASN A 1 102 ? -16.824 -8.238 7.629 1.00 88.81 102 ASN A O 1
ATOM 789 N N . ASP A 1 103 ? -16.472 -9.815 6.064 1.00 90.62 103 ASP A N 1
ATOM 790 C CA . ASP A 1 103 ? -17.078 -10.926 6.803 1.00 90.62 103 ASP A CA 1
ATOM 791 C C . ASP A 1 103 ? -16.344 -11.160 8.135 1.00 90.62 103 ASP A C 1
ATOM 793 O O . ASP A 1 103 ? -16.969 -11.324 9.185 1.00 90.62 103 ASP A O 1
ATOM 797 N N . ARG A 1 104 ? -15.004 -11.091 8.123 1.00 91.94 104 ARG A N 1
ATOM 798 C CA . ARG A 1 104 ? -14.179 -11.240 9.328 1.00 91.94 104 ARG A CA 1
ATOM 799 C C . ARG A 1 104 ? -14.420 -10.126 10.346 1.00 91.94 104 ARG A C 1
ATOM 801 O O . ARG A 1 104 ? -14.573 -10.420 11.531 1.00 91.94 104 ARG A O 1
ATOM 808 N N . PHE A 1 105 ? -14.428 -8.866 9.916 1.00 92.00 105 PHE A N 1
ATOM 809 C CA . PHE A 1 105 ? -14.629 -7.737 10.827 1.00 92.00 105 PHE A CA 1
ATOM 810 C C . PHE A 1 105 ? -16.075 -7.623 11.304 1.00 92.00 105 PHE A C 1
ATOM 812 O O . PHE A 1 105 ? -16.286 -7.285 12.464 1.00 92.00 105 PHE A O 1
ATOM 819 N N . SER A 1 106 ? -17.052 -7.988 10.470 1.00 92.00 106 SER A N 1
ATOM 820 C CA . SER A 1 106 ? -18.447 -8.134 10.890 1.00 92.00 106 SER A CA 1
ATOM 821 C C . SER A 1 106 ? -18.573 -9.163 12.013 1.00 92.00 106 SER A C 1
ATOM 823 O O . SER A 1 106 ? -19.142 -8.878 13.066 1.00 92.00 106 SER A O 1
ATOM 825 N N . PHE A 1 107 ? -17.971 -10.343 11.831 1.00 92.38 107 PHE A N 1
ATOM 826 C CA . PHE A 1 107 ? -17.960 -11.385 12.852 1.00 92.38 107 PHE A CA 1
ATOM 827 C C . PHE A 1 107 ? -17.285 -10.916 14.146 1.00 92.38 107 PHE A C 1
ATOM 829 O O . PHE A 1 107 ? -17.863 -11.056 15.219 1.00 92.38 107 PHE A O 1
ATOM 836 N N . GLN A 1 108 ? -16.095 -10.314 14.049 1.00 91.06 108 GLN A N 1
ATOM 837 C CA . GLN A 1 108 ? -15.383 -9.777 15.209 1.00 91.06 108 GLN A CA 1
ATOM 838 C C . GLN A 1 108 ? -16.225 -8.729 15.951 1.00 91.06 108 GLN A C 1
ATOM 840 O O . GLN A 1 108 ? -16.355 -8.811 17.168 1.00 91.06 108 GLN A O 1
ATOM 845 N N . TRP A 1 109 ? -16.824 -7.779 15.232 1.00 92.19 109 TRP A N 1
ATOM 846 C CA . TRP A 1 109 ? -17.648 -6.720 15.816 1.00 92.19 109 TRP A CA 1
ATOM 847 C C . TRP A 1 109 ? -18.872 -7.260 16.563 1.00 92.19 109 TRP A C 1
ATOM 849 O O . TRP A 1 109 ? -19.224 -6.759 17.629 1.00 92.19 109 TRP A O 1
ATOM 859 N N . ASN A 1 110 ? -19.494 -8.318 16.042 1.00 90.19 110 ASN A N 1
ATOM 860 C CA . ASN A 1 110 ? -20.644 -8.964 16.678 1.00 90.19 110 ASN A CA 1
ATOM 861 C C . ASN A 1 110 ? -20.281 -9.750 17.949 1.00 90.19 110 ASN A C 1
ATOM 863 O O . ASN A 1 110 ? -21.164 -10.033 18.754 1.00 90.19 110 ASN A O 1
ATOM 867 N N . LEU A 1 111 ? -19.008 -10.112 18.134 1.00 91.81 111 LEU A N 1
ATOM 868 C CA . LEU A 1 111 ? -18.514 -10.772 19.347 1.00 91.81 111 LEU A CA 1
ATOM 869 C C . LEU A 1 111 ? -18.020 -9.790 20.417 1.00 91.81 111 LEU A C 1
ATOM 871 O O . LEU A 1 111 ? -17.829 -10.186 21.566 1.00 91.81 111 LEU A O 1
ATOM 875 N N . MET A 1 112 ? -17.755 -8.538 20.045 1.00 88.12 112 MET A N 1
ATOM 876 C CA . MET A 1 112 ? -17.250 -7.514 20.957 1.00 88.12 112 MET A CA 1
ATOM 877 C C . MET A 1 112 ? -18.397 -6.847 21.722 1.00 88.12 112 MET A C 1
ATOM 879 O O . MET A 1 112 ? -19.505 -6.700 21.210 1.00 88.12 112 MET A O 1
ATOM 883 N N . ASN A 1 113 ? -18.111 -6.380 22.939 1.00 85.12 113 ASN A N 1
ATOM 884 C CA . ASN A 1 113 ? -19.004 -5.456 23.632 1.00 85.12 113 ASN A CA 1
ATOM 885 C C . ASN A 1 113 ? -18.930 -4.104 22.925 1.00 85.12 113 ASN A C 1
ATOM 887 O O . ASN A 1 113 ? -17.929 -3.396 23.024 1.00 85.12 113 ASN A O 1
ATOM 891 N N . GLN A 1 114 ? -19.974 -3.790 22.168 1.00 85.38 114 GLN A N 1
ATOM 892 C CA . GLN A 1 114 ? -20.007 -2.602 21.329 1.00 85.38 114 GLN A CA 1
ATOM 893 C C . GLN A 1 114 ? -20.182 -1.352 22.202 1.00 85.38 114 GLN A C 1
ATOM 895 O O . GLN A 1 114 ? -21.059 -1.343 23.072 1.00 85.38 114 GLN A O 1
ATOM 900 N N . PRO A 1 115 ? -19.376 -0.298 21.990 1.00 79.50 115 PRO A N 1
ATOM 901 C CA . PRO A 1 115 ? -19.557 0.964 22.688 1.00 79.50 115 PRO A CA 1
ATOM 902 C C . PRO A 1 115 ? -20.914 1.567 22.319 1.00 79.50 115 PRO A C 1
ATOM 904 O O . PRO A 1 115 ? -21.283 1.638 21.145 1.00 79.50 115 PRO A O 1
ATOM 907 N N . SER A 1 116 ? -21.663 2.001 23.331 1.00 78.56 116 SER A N 1
ATOM 908 C CA . SER A 1 116 ? -22.968 2.641 23.139 1.00 78.56 116 SER A CA 1
ATOM 909 C C . SER A 1 116 ? -22.833 4.104 22.721 1.00 78.56 116 SER A C 1
ATOM 911 O O . SER A 1 116 ? -23.685 4.639 22.010 1.00 78.56 116 SER A O 1
ATOM 913 N N . LEU A 1 117 ? -21.738 4.743 23.139 1.00 78.50 117 LEU A N 1
ATOM 914 C CA . LEU A 1 117 ? -21.392 6.123 22.849 1.00 78.50 117 LEU A CA 1
ATOM 915 C C . LEU A 1 117 ? -19.923 6.213 22.433 1.00 78.50 117 LEU A C 1
ATOM 917 O O . LEU A 1 117 ? -19.074 5.468 22.913 1.00 78.50 117 LEU A O 1
ATOM 921 N N . LEU A 1 118 ? -19.593 7.188 21.582 1.00 70.06 118 LEU A N 1
ATOM 922 C CA . LEU A 1 118 ? -18.205 7.423 21.164 1.00 70.06 118 LEU A CA 1
ATOM 923 C C . LEU A 1 118 ? -17.283 7.696 22.363 1.00 70.06 118 LEU A C 1
ATOM 925 O O . LEU A 1 118 ? -16.125 7.287 22.353 1.00 70.06 118 LEU A O 1
ATOM 929 N N . VAL A 1 119 ? -17.800 8.365 23.397 1.00 80.38 119 VAL A N 1
ATOM 930 C CA . VAL A 1 119 ? -17.042 8.667 24.618 1.00 80.38 119 VAL A CA 1
ATOM 931 C C . VAL A 1 119 ? -16.559 7.401 25.327 1.00 80.38 119 VAL A C 1
ATOM 933 O O . VAL A 1 119 ? -15.481 7.425 25.905 1.00 80.38 119 VAL A O 1
ATOM 936 N N . ASP A 1 120 ? -17.274 6.281 25.181 1.00 77.06 120 ASP A N 1
ATOM 937 C CA . ASP A 1 120 ? -16.899 4.990 25.772 1.00 77.06 120 ASP A CA 1
ATOM 938 C C . ASP A 1 120 ? -15.607 4.425 25.148 1.00 77.06 120 ASP A C 1
ATOM 940 O O . ASP A 1 120 ? -14.967 3.548 25.722 1.00 77.06 120 ASP A O 1
ATOM 944 N N . SER A 1 121 ? -15.214 4.923 23.968 1.00 78.62 121 SER A N 1
ATOM 945 C CA . SER A 1 121 ? -13.976 4.540 23.274 1.00 78.62 121 SER A CA 1
ATOM 946 C C . SER A 1 121 ? -12.788 5.474 23.553 1.00 78.62 121 SER A C 1
ATOM 948 O O . SER A 1 121 ? -11.671 5.196 23.110 1.00 78.62 121 SER A O 1
ATOM 950 N N . ILE A 1 122 ? -13.010 6.587 24.265 1.00 82.56 122 ILE A N 1
ATOM 951 C CA . ILE A 1 122 ? -11.961 7.543 24.633 1.00 82.56 122 ILE A CA 1
ATOM 952 C C . ILE A 1 122 ? -11.351 7.100 25.963 1.00 82.56 122 ILE A C 1
ATOM 954 O O . ILE A 1 122 ? -12.037 7.048 26.978 1.00 82.56 122 ILE A O 1
ATOM 958 N N . LEU A 1 123 ? -10.052 6.802 25.947 1.00 83.69 123 LEU A N 1
ATOM 959 C CA . LEU A 1 123 ? -9.324 6.355 27.133 1.00 83.69 123 LEU A CA 1
ATOM 960 C C . LEU A 1 123 ? -9.006 7.530 28.064 1.00 83.69 123 LEU A C 1
ATOM 962 O O . LEU A 1 123 ? -8.554 8.581 27.602 1.00 83.69 123 LEU A O 1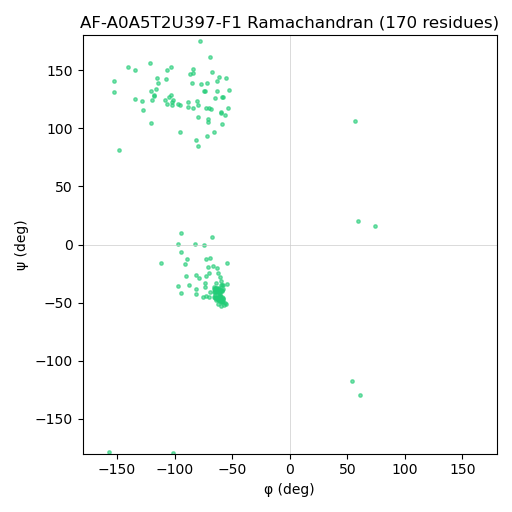
ATOM 966 N N . ASP A 1 124 ? -9.176 7.324 29.368 1.00 85.81 124 ASP A N 1
ATOM 967 C CA . ASP A 1 124 ? -8.642 8.218 30.400 1.00 85.81 124 ASP A CA 1
ATOM 968 C C . ASP A 1 124 ? -7.130 8.001 30.632 1.00 85.81 124 ASP A C 1
ATOM 970 O O . ASP A 1 124 ? -6.518 7.092 30.068 1.00 85.81 124 ASP A O 1
ATOM 974 N N . ASP A 1 125 ? -6.502 8.830 31.473 1.00 85.12 125 ASP A N 1
ATOM 975 C CA . ASP A 1 125 ? -5.056 8.762 31.738 1.00 85.12 125 ASP A CA 1
ATOM 976 C C . ASP A 1 125 ? -4.605 7.411 32.325 1.00 85.12 125 ASP A C 1
ATOM 978 O O . ASP A 1 125 ? -3.508 6.931 32.021 1.00 85.12 125 ASP A O 1
ATOM 982 N N . VAL A 1 126 ? -5.438 6.772 33.151 1.00 87.00 126 VAL A N 1
ATOM 983 C CA . VAL A 1 126 ? -5.116 5.492 33.802 1.00 87.00 126 VAL A CA 1
ATOM 984 C C . VAL A 1 126 ? -5.228 4.352 32.795 1.00 87.00 126 VAL A C 1
ATOM 986 O O . VAL A 1 126 ? -4.345 3.493 32.706 1.00 87.00 126 VAL A O 1
ATOM 989 N N . GLN A 1 127 ? -6.292 4.348 31.999 1.00 85.88 127 GLN A N 1
ATOM 990 C CA . GLN A 1 127 ? -6.495 3.403 30.909 1.00 85.88 127 GLN A CA 1
ATOM 991 C C . GLN A 1 127 ? -5.402 3.554 29.853 1.00 85.88 127 GLN A C 1
ATOM 993 O O . GLN A 1 127 ? -4.850 2.558 29.389 1.00 85.88 127 GLN A O 1
ATOM 998 N N . LEU A 1 128 ? -5.015 4.787 29.525 1.00 84.19 128 LEU A N 1
ATOM 999 C CA . LEU A 1 128 ? -3.966 5.066 28.556 1.00 84.19 128 LEU A CA 1
ATOM 1000 C C . LEU A 1 128 ? -2.608 4.537 29.020 1.00 84.19 128 LEU A C 1
ATOM 1002 O O . LEU A 1 128 ? -1.860 4.022 28.191 1.00 84.19 128 LEU A O 1
ATOM 1006 N N . GLN A 1 129 ? -2.278 4.605 30.313 1.00 82.50 129 GLN A N 1
ATOM 1007 C CA . GLN A 1 129 ? -1.041 4.021 30.851 1.00 82.50 129 GLN A CA 1
ATOM 1008 C C . GLN A 1 129 ? -1.003 2.494 30.728 1.00 82.50 129 GLN A C 1
ATOM 1010 O O . GLN A 1 129 ? 0.044 1.946 30.387 1.00 82.50 129 GLN A O 1
ATOM 1015 N N . ASN A 1 130 ? -2.138 1.829 30.941 1.00 84.50 130 ASN A N 1
ATOM 1016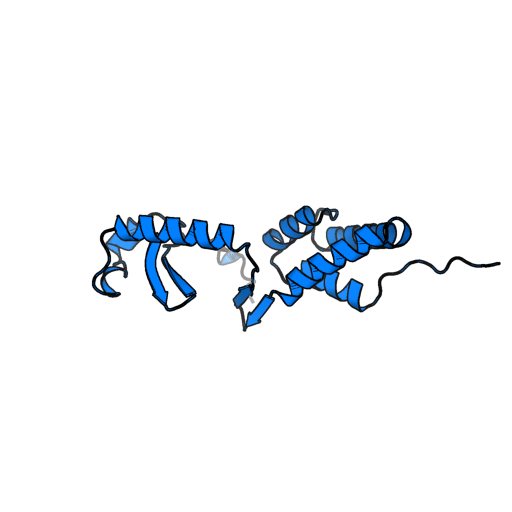 C CA . ASN A 1 130 ? -2.238 0.368 30.926 1.00 84.50 130 ASN A CA 1
ATOM 1017 C C . ASN A 1 130 ? -2.549 -0.226 29.541 1.00 84.50 130 ASN A C 1
ATOM 1019 O O . ASN A 1 130 ? -2.433 -1.436 29.352 1.00 84.50 130 ASN A O 1
ATOM 1023 N N . ALA A 1 131 ? -2.943 0.604 28.574 1.00 84.56 131 ALA A N 1
ATOM 1024 C CA . ALA A 1 131 ? -3.277 0.166 27.226 1.00 84.56 131 ALA A CA 1
ATOM 1025 C C . ALA A 1 131 ? -2.071 -0.448 26.502 1.00 84.56 131 ALA A C 1
ATOM 1027 O O . ALA A 1 131 ? -0.949 0.073 26.557 1.00 84.56 131 ALA A O 1
ATOM 1028 N N . VAL A 1 132 ? -2.332 -1.520 25.751 1.00 86.81 132 VAL A N 1
ATOM 1029 C CA . VAL A 1 132 ? -1.328 -2.158 24.898 1.00 86.81 132 VAL A CA 1
ATOM 1030 C C . VAL A 1 132 ? -0.913 -1.182 23.798 1.00 86.81 132 VAL A C 1
ATOM 1032 O O . VAL A 1 132 ? -1.742 -0.624 23.077 1.00 86.81 132 VAL A O 1
ATOM 1035 N N . LYS A 1 133 ? 0.393 -0.939 23.685 1.00 85.25 133 LYS A N 1
ATOM 1036 C CA . LYS A 1 133 ? 0.933 0.060 22.761 1.00 85.25 133 LYS A CA 1
ATOM 1037 C C . LYS A 1 133 ? 1.101 -0.506 21.356 1.00 85.25 133 LYS A C 1
ATOM 1039 O O . LYS A 1 133 ? 1.457 -1.665 21.176 1.00 85.25 133 LYS A O 1
ATOM 1044 N N . ASN A 1 134 ? 0.922 0.357 20.358 1.00 80.12 134 ASN A N 1
ATOM 1045 C CA . ASN A 1 134 ? 1.129 0.090 18.932 1.00 80.12 134 ASN A CA 1
ATOM 1046 C C . ASN A 1 134 ? 0.268 -1.052 18.363 1.00 80.12 134 ASN A C 1
ATOM 1048 O O . ASN A 1 134 ? 0.580 -1.592 17.302 1.00 80.12 134 ASN A O 1
ATOM 1052 N N . GLN A 1 135 ? -0.827 -1.396 19.042 1.00 82.25 135 GLN A N 1
ATOM 1053 C CA . GLN A 1 135 ? -1.799 -2.375 18.580 1.00 82.25 135 GLN A CA 1
ATOM 1054 C C . GLN A 1 135 ? -3.093 -1.655 18.169 1.00 82.25 135 GLN A C 1
ATOM 1056 O O . GLN A 1 135 ? -3.616 -0.868 18.960 1.00 82.25 135 GLN A O 1
ATOM 1061 N N . PRO A 1 136 ? -3.585 -1.833 16.929 1.00 82.94 136 PRO A N 1
ATOM 1062 C CA . PRO A 1 136 ? -4.881 -1.305 16.521 1.00 82.94 136 PRO A CA 1
ATOM 1063 C C . PRO A 1 136 ? -6.020 -2.120 17.130 1.00 82.94 136 PRO A C 1
ATOM 1065 O O . PRO A 1 136 ? -6.043 -3.346 17.019 1.00 82.94 136 PRO A O 1
ATOM 1068 N N . GLU A 1 137 ? -6.996 -1.429 17.698 1.00 85.69 137 GLU A N 1
ATOM 1069 C CA . GLU A 1 137 ? -8.234 -1.999 18.217 1.00 85.69 137 GLU A CA 1
ATOM 1070 C C . GLU A 1 137 ? -9.416 -1.466 17.412 1.00 85.69 137 GLU A C 1
ATOM 1072 O O . GLU A 1 137 ? -9.498 -0.272 17.119 1.00 85.69 137 GLU A O 1
ATOM 1077 N N . LEU A 1 138 ? -10.320 -2.362 17.010 1.00 87.12 138 LEU A N 1
ATOM 1078 C CA . LEU A 1 138 ? -11.528 -1.998 16.274 1.00 87.12 138 LEU A CA 1
ATOM 1079 C C . LEU A 1 138 ? -12.504 -1.302 17.231 1.00 87.12 138 LEU A C 1
ATOM 1081 O O . LEU A 1 138 ? -12.969 -1.923 18.181 1.00 87.12 138 LEU A O 1
ATOM 1085 N N . VAL A 1 139 ? -12.826 -0.036 16.960 1.00 88.06 139 VAL A N 1
ATOM 1086 C CA . VAL A 1 139 ? -13.729 0.780 17.796 1.00 88.06 139 VAL A CA 1
ATOM 1087 C C . VAL A 1 139 ? -15.052 1.105 17.109 1.00 88.06 139 VAL A C 1
ATOM 1089 O O . VAL A 1 139 ? -16.001 1.502 17.776 1.00 88.06 139 VAL A O 1
ATOM 1092 N N . ASN A 1 140 ? -15.134 0.931 15.787 1.00 87.88 140 ASN A N 1
ATOM 1093 C CA . ASN A 1 140 ? -16.392 1.017 15.055 1.00 87.88 140 ASN A CA 1
ATOM 1094 C C . ASN A 1 140 ? -16.361 0.159 13.791 1.00 87.88 140 ASN A C 1
ATOM 1096 O O . ASN A 1 140 ? -15.376 0.159 13.046 1.00 87.88 140 ASN A O 1
ATOM 1100 N N . TYR A 1 141 ? -17.488 -0.486 13.518 1.00 90.00 141 TYR A N 1
ATOM 1101 C CA . TYR A 1 141 ? -17.782 -1.139 12.255 1.00 90.00 141 TYR A CA 1
ATOM 1102 C C . TYR A 1 141 ? -19.202 -0.769 11.828 1.00 90.00 141 TYR A C 1
ATOM 1104 O O . TYR A 1 141 ? -20.158 -0.976 12.574 1.00 90.00 141 TYR A O 1
ATOM 1112 N N . SER A 1 142 ? -19.350 -0.230 10.622 1.00 88.44 142 SER A N 1
ATOM 1113 C CA . SER A 1 142 ? -20.660 0.044 10.038 1.00 88.44 142 SER A CA 1
ATOM 1114 C C . SER A 1 142 ? -20.685 -0.280 8.552 1.00 88.44 142 SER A C 1
ATOM 1116 O O . SER A 1 142 ? -19.666 -0.241 7.864 1.00 88.44 142 SER A O 1
ATOM 1118 N N . ILE A 1 143 ? -21.874 -0.611 8.054 1.00 87.81 143 ILE A N 1
ATOM 1119 C CA . ILE A 1 143 ? -22.119 -0.864 6.636 1.00 87.81 143 ILE A CA 1
ATOM 1120 C C . ILE A 1 143 ? -23.158 0.148 6.166 1.00 87.81 143 ILE A C 1
ATOM 1122 O O . ILE A 1 143 ? -24.248 0.234 6.732 1.00 87.81 143 ILE A O 1
ATOM 1126 N N . GLN A 1 144 ? -22.826 0.909 5.127 1.00 84.44 144 GLN A N 1
ATOM 1127 C CA . GLN A 1 144 ? -23.758 1.780 4.420 1.00 84.44 144 GLN A CA 1
ATOM 1128 C C . GLN A 1 144 ? -23.688 1.470 2.927 1.00 84.44 144 GLN A C 1
ATOM 1130 O O . GLN A 1 144 ? -22.667 1.683 2.275 1.00 84.44 144 GLN A O 1
ATOM 1135 N N . ASN A 1 145 ? -24.798 0.983 2.369 1.00 82.88 145 ASN A N 1
ATOM 1136 C CA . ASN A 1 145 ? -24.901 0.579 0.966 1.00 82.88 145 ASN A CA 1
ATOM 1137 C C . ASN A 1 145 ? -23.809 -0.441 0.580 1.00 82.88 145 ASN A C 1
ATOM 1139 O O . ASN A 1 145 ? -23.764 -1.540 1.124 1.00 82.88 145 ASN A O 1
ATOM 1143 N N . THR A 1 146 ? -22.932 -0.075 -0.358 1.00 77.06 146 THR A N 1
ATOM 1144 C CA . THR A 1 146 ? -21.814 -0.887 -0.860 1.00 77.06 146 THR A CA 1
ATOM 1145 C C . THR A 1 146 ? -20.493 -0.601 -0.140 1.00 77.06 146 THR A C 1
ATOM 1147 O O . THR A 1 146 ? -19.441 -1.022 -0.616 1.00 77.06 146 THR A O 1
ATOM 1150 N N . GLN A 1 147 ? -20.515 0.164 0.953 1.00 78.94 147 GLN A N 1
ATOM 1151 C CA . GLN A 1 147 ? -19.319 0.588 1.673 1.00 78.94 147 GLN A CA 1
ATOM 1152 C C . GLN A 1 147 ? -19.354 0.096 3.116 1.00 78.94 147 GLN A C 1
ATOM 1154 O O . GLN A 1 147 ? -20.337 0.279 3.834 1.00 78.94 147 GLN A O 1
ATOM 1159 N N . SER A 1 148 ? -18.240 -0.490 3.541 1.00 83.75 148 SER A N 1
ATOM 1160 C CA . SER A 1 148 ? -17.984 -0.816 4.940 1.00 83.75 148 SER A CA 1
ATOM 1161 C C . SER A 1 148 ? -17.011 0.202 5.511 1.00 83.75 148 SER A C 1
ATOM 1163 O O . SER A 1 148 ? -15.946 0.441 4.939 1.00 83.75 148 SER A O 1
ATOM 1165 N N . ILE A 1 149 ? -17.371 0.796 6.642 1.00 84.62 149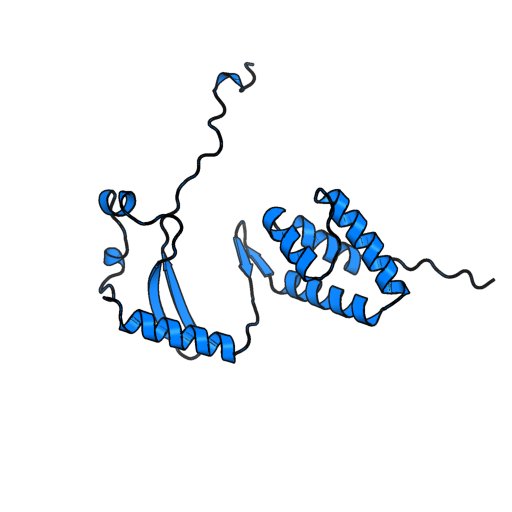 ILE A N 1
ATOM 1166 C CA . ILE A 1 149 ? -16.548 1.755 7.369 1.00 84.62 149 ILE A CA 1
ATOM 1167 C C . ILE A 1 149 ? -16.012 1.052 8.608 1.00 84.62 149 ILE A C 1
ATOM 1169 O O . ILE A 1 149 ? -16.772 0.593 9.460 1.00 84.62 149 ILE A O 1
ATOM 1173 N N . LEU A 1 150 ? -14.688 0.990 8.705 1.00 86.19 150 LEU A N 1
ATOM 1174 C CA . LEU A 1 150 ? -13.980 0.436 9.849 1.00 86.19 150 LEU A CA 1
ATOM 1175 C C . LEU A 1 150 ? -13.140 1.537 10.479 1.00 86.19 150 LEU A C 1
ATOM 1177 O O . LEU A 1 150 ? -12.377 2.208 9.784 1.00 86.19 150 LEU A O 1
ATOM 1181 N N . VAL A 1 151 ? -13.271 1.717 11.790 1.00 83.19 151 VAL A N 1
ATOM 1182 C CA . VAL A 1 151 ? -12.464 2.672 12.552 1.00 83.19 151 VAL A CA 1
ATOM 1183 C C . VAL A 1 151 ? -11.659 1.905 13.581 1.00 83.19 151 VAL A C 1
ATOM 1185 O O . VAL A 1 151 ? -12.207 1.133 14.369 1.00 83.19 151 VAL A O 1
ATOM 1188 N N . PHE A 1 152 ? -10.354 2.153 13.573 1.00 85.00 152 PHE A N 1
ATOM 1189 C CA . PHE A 1 152 ? -9.423 1.596 14.538 1.00 85.00 152 PHE A CA 1
ATOM 1190 C C . PHE A 1 152 ? -8.840 2.716 15.393 1.00 85.00 152 PHE A C 1
ATOM 1192 O O . PHE A 1 152 ? -8.486 3.776 14.873 1.00 85.00 152 PHE A O 1
ATOM 1199 N N . SER A 1 153 ? -8.706 2.457 16.688 1.00 82.62 153 SER A N 1
ATOM 1200 C CA . SER A 1 153 ? -7.936 3.283 17.615 1.00 82.62 153 SER A CA 1
ATOM 1201 C C . SER A 1 153 ? -6.646 2.559 17.984 1.00 82.62 153 SER A C 1
ATOM 1203 O O . SER A 1 153 ? -6.586 1.333 17.960 1.00 82.62 153 SER A O 1
ATOM 1205 N N . SER A 1 154 ? -5.579 3.296 18.280 1.00 83.19 154 SER A N 1
ATOM 1206 C CA . SER A 1 154 ? -4.332 2.702 18.761 1.00 83.19 154 SER A CA 1
ATOM 1207 C C . SER A 1 154 ? -3.576 3.691 19.631 1.00 83.19 154 SER A C 1
ATOM 1209 O O . SER A 1 154 ? -3.353 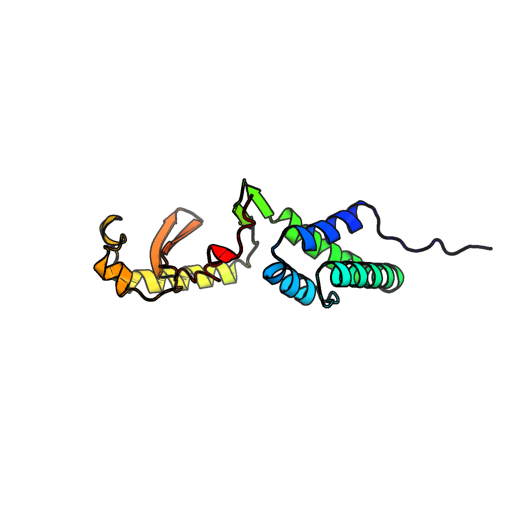4.837 19.231 1.00 83.19 154 SER A O 1
ATOM 1211 N N . VAL A 1 155 ? -3.133 3.236 20.802 1.00 83.94 155 VAL A N 1
ATOM 1212 C CA . VAL A 1 155 ? -2.250 4.015 21.669 1.00 83.94 155 VAL A CA 1
ATOM 1213 C C . VAL A 1 155 ? -0.818 3.817 21.198 1.00 83.94 155 VAL A C 1
ATOM 1215 O O . VAL A 1 155 ? -0.294 2.707 21.224 1.00 83.94 155 VAL A O 1
ATOM 1218 N N . ARG A 1 156 ? -0.159 4.890 20.762 1.00 77.94 156 ARG A N 1
ATOM 1219 C CA . ARG A 1 156 ? 1.237 4.817 20.318 1.00 77.94 156 ARG A CA 1
ATOM 1220 C C . ARG A 1 156 ? 2.193 4.941 21.493 1.00 77.94 156 ARG A C 1
ATOM 1222 O O . ARG A 1 156 ? 2.008 5.787 22.365 1.00 77.94 156 ARG A O 1
ATOM 1229 N N . GLU A 1 157 ? 3.247 4.136 21.476 1.00 73.25 157 GLU A N 1
ATOM 1230 C CA . GLU A 1 157 ? 4.411 4.408 22.313 1.00 73.25 157 GLU A CA 1
ATOM 1231 C C . GLU A 1 157 ? 5.256 5.484 21.634 1.00 73.25 157 GLU A C 1
ATOM 1233 O O . GLU A 1 157 ? 5.717 5.320 20.501 1.00 73.25 157 GLU A O 1
ATOM 1238 N N . LEU A 1 158 ? 5.440 6.612 22.316 1.00 62.75 158 LEU A N 1
ATOM 1239 C CA . LEU A 1 158 ? 6.281 7.683 21.810 1.00 62.75 158 LEU A CA 1
ATOM 1240 C C . LEU A 1 158 ? 7.738 7.335 22.126 1.00 62.75 158 LEU A C 1
ATOM 1242 O O . LEU A 1 158 ? 8.264 7.672 23.183 1.00 62.75 158 LEU A O 1
ATOM 1246 N N . VAL A 1 159 ? 8.392 6.631 21.202 1.00 56.25 159 VAL A N 1
ATOM 1247 C CA . VAL A 1 159 ? 9.837 6.391 21.279 1.00 56.25 159 VAL A CA 1
ATOM 1248 C C . VAL A 1 159 ? 10.541 7.713 20.979 1.00 56.25 159 VAL A C 1
ATOM 1250 O O . VAL A 1 159 ? 10.773 8.057 19.819 1.00 56.25 159 VAL A O 1
ATOM 1253 N N . VAL A 1 160 ? 10.864 8.483 22.020 1.00 53.78 160 VAL A N 1
ATOM 1254 C CA . VAL A 1 160 ? 11.727 9.664 21.898 1.00 53.78 160 VAL A CA 1
ATOM 1255 C C . VAL A 1 160 ? 13.120 9.170 21.511 1.00 53.78 160 VAL A C 1
ATOM 1257 O O . VAL A 1 160 ? 13.896 8.730 22.359 1.00 53.78 160 VAL A O 1
ATOM 1260 N N . ARG A 1 161 ? 13.441 9.200 20.214 1.00 45.62 161 ARG A N 1
ATOM 1261 C CA . ARG A 1 161 ? 14.814 8.995 19.751 1.00 45.62 161 ARG A CA 1
ATOM 1262 C C . ARG A 1 161 ? 15.624 10.233 20.131 1.00 45.62 161 ARG A C 1
ATOM 1264 O O . ARG A 1 161 ? 15.413 11.294 19.565 1.00 45.62 161 ARG A O 1
ATOM 1271 N N . GLU A 1 162 ? 16.491 10.039 21.120 1.00 46.66 162 GLU A N 1
ATOM 1272 C CA . GLU A 1 162 ? 17.547 10.935 21.602 1.00 46.66 162 GLU A CA 1
ATOM 1273 C C . GLU A 1 162 ? 17.104 12.343 22.038 1.00 46.66 162 GLU A C 1
ATOM 1275 O O . GLU A 1 162 ? 16.886 13.257 21.247 1.00 46.66 162 GLU A O 1
ATOM 1280 N N . LYS A 1 163 ? 17.100 12.557 23.362 1.00 46.66 163 LYS A N 1
ATOM 1281 C CA . LYS A 1 163 ? 17.371 13.885 23.920 1.00 46.66 163 LYS A CA 1
ATOM 1282 C C . LYS A 1 163 ? 18.761 14.290 23.436 1.00 46.66 163 LYS A C 1
ATOM 1284 O O . LYS A 1 163 ? 19.745 13.799 23.980 1.00 46.66 163 LYS A O 1
ATOM 1289 N N . ILE A 1 164 ? 18.848 15.176 22.450 1.00 48.62 164 ILE A N 1
ATOM 1290 C CA . ILE A 1 164 ? 20.081 15.925 22.207 1.00 48.62 164 ILE A CA 1
ATOM 1291 C C . ILE A 1 164 ? 20.346 16.701 23.508 1.00 48.62 164 ILE A C 1
ATOM 1293 O O . ILE A 1 164 ? 19.513 17.533 23.884 1.00 48.62 164 ILE A O 1
ATOM 1297 N N . PRO A 1 165 ? 21.413 16.400 24.269 1.00 51.56 165 PRO A N 1
ATOM 1298 C CA . PRO A 1 165 ? 21.702 17.157 25.473 1.00 51.56 165 PRO A CA 1
ATOM 1299 C C . PRO A 1 165 ? 21.959 18.622 25.076 1.00 51.56 165 PRO A C 1
ATOM 1301 O O . PRO A 1 165 ? 22.556 18.866 24.024 1.00 51.56 165 PRO A O 1
ATOM 1304 N N . PRO A 1 166 ? 21.541 19.611 25.891 1.00 56.50 166 PRO A N 1
ATOM 1305 C CA . PRO A 1 166 ? 21.667 21.036 25.559 1.00 56.50 166 PRO A CA 1
ATOM 1306 C C . PRO A 1 166 ? 23.094 21.490 25.212 1.00 56.50 166 PRO A C 1
ATOM 1308 O O . PRO A 1 166 ? 23.273 22.546 24.619 1.00 56.50 166 PRO A O 1
ATOM 1311 N N . SER A 1 167 ? 24.109 20.691 25.552 1.00 57.56 167 SER A N 1
ATOM 1312 C CA . SER A 1 167 ? 25.516 20.914 25.217 1.00 57.56 167 SER A CA 1
ATOM 1313 C C . SER A 1 167 ? 25.863 20.756 23.730 1.00 57.56 167 SER A C 1
ATOM 1315 O O . SER A 1 167 ? 26.968 21.121 23.347 1.00 57.56 167 SER A O 1
ATOM 1317 N N . ALA A 1 168 ? 24.964 20.220 22.895 1.00 53.50 168 ALA A N 1
ATOM 1318 C CA . ALA A 1 168 ? 25.166 20.100 21.446 1.00 53.50 168 ALA A CA 1
ATOM 1319 C C . ALA A 1 168 ? 24.509 21.233 20.629 1.00 53.50 168 ALA A C 1
ATOM 1321 O O . ALA A 1 168 ? 24.624 21.251 19.404 1.00 53.50 168 ALA A O 1
ATOM 1322 N N . LEU A 1 169 ? 23.839 22.190 21.281 1.00 48.47 169 LEU A N 1
ATOM 1323 C CA . LEU A 1 169 ? 23.430 23.436 20.635 1.00 48.47 169 LEU A CA 1
ATOM 1324 C C . LEU A 1 169 ? 24.642 24.372 20.598 1.00 48.47 169 LEU A C 1
ATOM 1326 O O . LEU A 1 169 ? 25.241 24.646 21.638 1.00 48.47 169 LEU A O 1
ATOM 1330 N N . ALA A 1 170 ? 25.017 24.836 19.404 1.00 50.50 170 ALA A N 1
ATOM 1331 C CA . ALA A 1 170 ? 26.075 25.826 19.243 1.00 50.50 170 ALA A CA 1
ATOM 1332 C C . ALA A 1 170 ? 25.757 27.047 20.121 1.00 50.50 170 ALA A C 1
ATOM 1334 O O . ALA A 1 170 ? 24.716 27.685 19.955 1.00 50.50 170 ALA A O 1
ATOM 1335 N N . GLN A 1 171 ? 26.631 27.330 21.084 1.00 51.41 171 GLN 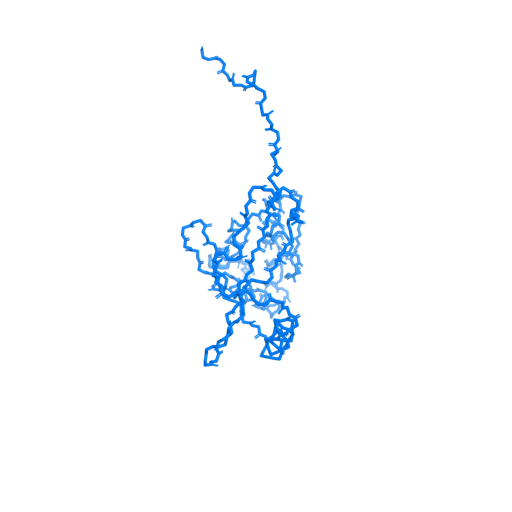A N 1
ATOM 1336 C CA . GLN A 1 171 ? 26.571 28.568 21.848 1.00 51.41 171 GLN A CA 1
ATOM 1337 C C . GLN A 1 171 ? 26.983 29.697 20.896 1.00 51.41 171 GLN A C 1
ATOM 1339 O O . GLN A 1 171 ? 28.089 29.659 20.355 1.00 51.41 171 GLN A O 1
ATOM 1344 N N . TYR A 1 172 ? 26.062 30.628 20.638 1.00 45.81 172 TYR A N 1
ATOM 1345 C CA . TYR A 1 172 ? 26.368 31.917 20.014 1.00 45.81 172 TYR A CA 1
ATOM 1346 C C . TYR A 1 172 ? 27.087 32.826 21.009 1.00 45.81 172 TYR A C 1
ATOM 1348 O O . TYR A 1 172 ? 26.693 32.805 22.199 1.00 45.81 172 TYR A O 1
#